Protein AF-A0A444R955-F1 (afdb_monomer)

pLDDT: mean 84.13, std 15.85, range [39.56, 96.81]

InterPro domains:
  IPR035411 Putative DNA-Binding protein G5P [PF17426] (2-86)

Organism: Escherichia coli (NCBI:txid562)

Foldseek 3Di:
DDDDADKDKAAWAAWDWAADPVRPGTWTWTKGWDWDDPVPPHTDIDIDIDTDDVVVVVVVVRVVSRVRHRHIDMDGDHDDPDDPDD

Sequence (86 aa):
MSNYGLFVKGKMLGARQRNKVNGQGYYNEIGVGLEIPDGFGGTKQDQIIIRVSQALVNAGVMNQANNFIGKLVQIPVYVRVWSMEG

Structure (mmCIF, N/CA/C/O backbone):
data_AF-A0A444R955-F1
#
_entry.id   AF-A0A444R955-F1
#
loop_
_atom_site.group_PDB
_atom_site.id
_atom_site.type_symbol
_atom_site.label_atom_id
_atom_site.label_alt_id
_atom_site.label_comp_id
_atom_site.label_asym_id
_atom_site.label_entity_id
_atom_site.label_seq_id
_atom_site.pdbx_PDB_ins_code
_atom_site.Cartn_x
_atom_site.Cartn_y
_atom_site.Cartn_z
_atom_site.occupancy
_atom_site.B_iso_or_equiv
_atom_site.auth_seq_id
_atom_site.auth_comp_id
_atom_site.auth_asym_id
_atom_site.auth_atom_id
_atom_site.pdbx_PDB_model_num
ATOM 1 N N . MET A 1 1 ? 1.478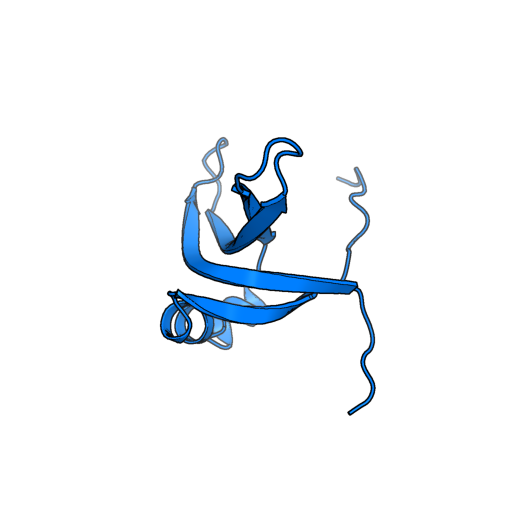 -20.770 2.578 1.00 40.62 1 MET A N 1
ATOM 2 C CA . MET A 1 1 ? 0.602 -19.609 2.844 1.00 40.62 1 MET A CA 1
ATOM 3 C C . MET A 1 1 ? -0.341 -19.480 1.671 1.00 40.62 1 MET A C 1
ATOM 5 O O . MET A 1 1 ? 0.124 -19.282 0.557 1.00 40.62 1 MET A O 1
ATOM 9 N N . SER A 1 2 ? -1.629 -19.712 1.881 1.00 45.25 2 SER A N 1
ATOM 10 C CA . SER A 1 2 ? -2.631 -19.587 0.828 1.00 45.25 2 SER A CA 1
ATOM 11 C C 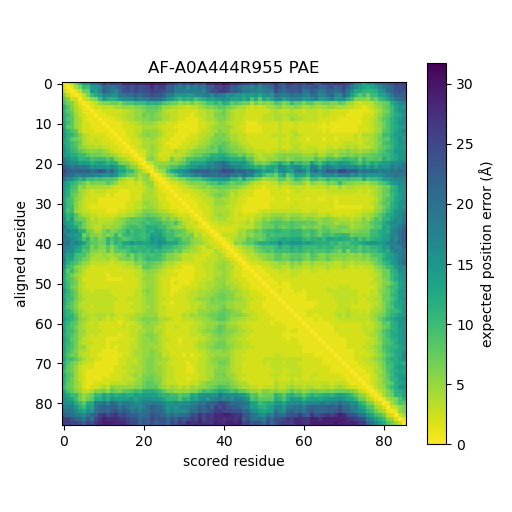. SER A 1 2 ? -2.946 -18.104 0.595 1.00 45.25 2 SER A C 1
ATOM 13 O O . SER A 1 2 ? -3.276 -17.371 1.524 1.00 45.25 2 SER A O 1
ATOM 15 N N . ASN A 1 3 ? -2.769 -17.657 -0.649 1.00 47.91 3 ASN A N 1
ATOM 16 C CA . ASN A 1 3 ? -3.039 -16.289 -1.081 1.00 47.91 3 ASN A CA 1
ATOM 17 C C . ASN A 1 3 ? -4.528 -16.154 -1.415 1.00 47.91 3 ASN A C 1
ATOM 19 O O . ASN A 1 3 ? -4.970 -16.656 -2.445 1.00 47.91 3 ASN A O 1
ATOM 23 N N . TYR A 1 4 ? -5.291 -15.467 -0.565 1.00 52.12 4 TYR A N 1
ATOM 24 C CA . TYR A 1 4 ? -6.691 -15.127 -0.824 1.00 52.12 4 TYR A CA 1
ATOM 25 C C . TYR A 1 4 ? -6.813 -13.606 -1.028 1.00 52.12 4 TYR A C 1
ATOM 27 O O . TYR A 1 4 ? -6.468 -12.845 -0.127 1.00 52.12 4 TYR A O 1
ATOM 35 N N . GLY A 1 5 ? -7.278 -13.159 -2.202 1.00 64.06 5 GLY A N 1
ATOM 36 C CA . GLY A 1 5 ? -7.544 -11.741 -2.510 1.00 64.06 5 GLY A CA 1
ATOM 37 C C . GLY A 1 5 ? -6.849 -11.206 -3.768 1.00 64.06 5 GLY A C 1
ATOM 38 O O . GLY A 1 5 ? -6.110 -11.925 -4.440 1.00 64.06 5 GLY A O 1
ATOM 39 N N . LEU A 1 6 ? -7.098 -9.930 -4.090 1.00 82.25 6 LEU A N 1
ATOM 40 C CA . LEU A 1 6 ? -6.312 -9.200 -5.089 1.00 82.25 6 LEU A CA 1
ATOM 41 C C . LEU A 1 6 ? -5.044 -8.650 -4.432 1.00 82.25 6 LEU A C 1
ATOM 43 O O . LEU A 1 6 ? -5.023 -8.363 -3.236 1.00 82.25 6 LEU A O 1
ATOM 47 N N . PHE A 1 7 ? -3.989 -8.467 -5.220 1.00 86.62 7 PHE A N 1
ATOM 48 C CA . PHE A 1 7 ? -2.720 -7.936 -4.734 1.00 86.62 7 PHE A CA 1
ATOM 49 C C . PHE A 1 7 ? -2.314 -6.710 -5.531 1.00 86.62 7 PHE A C 1
ATOM 51 O O . PHE A 1 7 ? -2.392 -6.702 -6.758 1.00 86.62 7 PHE A O 1
ATOM 58 N N . VAL A 1 8 ? -1.810 -5.702 -4.825 1.00 89.19 8 VAL A N 1
ATOM 59 C CA . VAL A 1 8 ? -1.089 -4.587 -5.438 1.00 89.19 8 VAL A CA 1
ATOM 60 C C . VAL A 1 8 ? 0.391 -4.800 -5.167 1.00 89.19 8 VAL A C 1
ATOM 62 O O . VAL A 1 8 ? 0.811 -4.861 -4.010 1.00 89.19 8 VAL A O 1
ATOM 65 N N . LYS A 1 9 ? 1.183 -4.937 -6.231 1.00 91.94 9 LYS A N 1
ATOM 66 C CA . LYS A 1 9 ? 2.635 -5.108 -6.152 1.00 91.94 9 LYS A CA 1
ATOM 67 C C . LYS A 1 9 ? 3.323 -3.918 -6.799 1.00 91.94 9 LYS A C 1
ATOM 69 O O . LYS A 1 9 ? 3.044 -3.612 -7.949 1.00 91.94 9 LYS A O 1
ATOM 74 N N . GLY A 1 10 ? 4.240 -3.284 -6.079 1.00 93.94 10 GLY A N 1
ATOM 75 C CA . GLY A 1 10 ? 4.982 -2.136 -6.589 1.00 93.94 10 GLY A CA 1
ATOM 76 C C . GLY A 1 10 ? 5.926 -1.545 -5.552 1.00 93.94 10 GLY A C 1
ATOM 77 O O . GLY A 1 10 ? 6.174 -2.141 -4.504 1.00 93.94 10 GLY A O 1
ATOM 78 N N . LYS A 1 11 ? 6.475 -0.369 -5.846 1.00 95.81 11 LYS A N 1
ATOM 79 C CA . LYS A 1 11 ? 7.377 0.352 -4.944 1.00 95.81 11 LYS A CA 1
ATOM 80 C C . LYS A 1 11 ? 6.569 1.086 -3.879 1.00 95.81 11 LYS A C 1
ATOM 82 O O . LYS A 1 11 ? 5.711 1.896 -4.212 1.00 95.81 11 LYS A O 1
ATOM 87 N N . MET A 1 12 ? 6.847 0.850 -2.604 1.00 96.38 12 MET A N 1
ATOM 88 C CA . MET A 1 12 ? 6.211 1.593 -1.516 1.00 96.38 12 MET A CA 1
ATOM 89 C C . MET A 1 12 ? 6.625 3.069 -1.577 1.00 96.38 12 MET A C 1
ATOM 91 O O . MET A 1 12 ? 7.816 3.382 -1.516 1.00 96.38 12 MET A O 1
ATOM 95 N N . LEU A 1 13 ? 5.655 3.977 -1.691 1.00 95.94 13 LEU A N 1
ATOM 96 C CA . LEU A 1 13 ? 5.911 5.422 -1.770 1.00 95.94 13 LEU A CA 1
ATOM 97 C C . LEU A 1 13 ? 5.754 6.115 -0.415 1.00 95.94 13 LEU A C 1
ATOM 99 O O . LEU A 1 13 ? 6.451 7.083 -0.133 1.00 95.94 13 LEU A O 1
ATOM 103 N N . GLY A 1 14 ? 4.852 5.610 0.423 1.00 95.62 14 GLY A N 1
ATOM 104 C CA . GLY A 1 14 ? 4.601 6.118 1.770 1.00 95.62 14 GLY A CA 1
ATOM 105 C C . GLY A 1 14 ? 3.144 5.972 2.189 1.00 95.62 14 GLY A C 1
ATOM 106 O O . GLY A 1 14 ? 2.271 5.639 1.383 1.00 95.62 14 GLY A O 1
ATOM 107 N N . ALA A 1 15 ? 2.890 6.208 3.467 1.00 95.81 15 ALA A N 1
ATOM 108 C CA . ALA A 1 15 ? 1.571 6.185 4.069 1.00 95.81 15 ALA A CA 1
ATOM 109 C C . ALA A 1 15 ? 1.271 7.556 4.689 1.00 95.81 15 ALA A C 1
ATOM 111 O O . ALA A 1 15 ? 2.115 8.130 5.380 1.00 95.81 15 ALA A O 1
ATOM 112 N N . ARG A 1 16 ? 0.075 8.098 4.438 1.00 94.31 16 ARG A N 1
ATOM 113 C CA . ARG A 1 16 ? -0.330 9.435 4.902 1.00 94.31 16 ARG A CA 1
ATOM 114 C C . ARG A 1 16 ? -1.787 9.484 5.345 1.00 94.31 16 ARG A C 1
ATOM 116 O O . ARG A 1 16 ? -2.599 8.651 4.944 1.00 94.31 16 ARG A O 1
ATOM 123 N N . GLN A 1 17 ? -2.121 10.516 6.112 1.00 92.94 17 GLN A N 1
ATOM 124 C CA . GLN A 1 17 ? -3.502 10.925 6.347 1.00 92.94 17 GLN A CA 1
ATOM 125 C C . GLN A 1 17 ? -3.822 12.145 5.484 1.00 92.94 17 GLN A C 1
ATOM 127 O O . GLN A 1 17 ? -3.045 13.096 5.432 1.00 92.94 17 GLN A O 1
ATOM 132 N N . ARG A 1 18 ? -4.955 12.108 4.783 1.00 91.25 18 ARG A N 1
ATOM 133 C CA . ARG A 1 18 ? -5.426 13.192 3.916 1.00 91.25 18 ARG A CA 1
ATOM 134 C C . ARG A 1 18 ? -6.803 13.658 4.366 1.00 91.25 18 ARG A C 1
ATOM 136 O O . ARG A 1 18 ? -7.711 12.842 4.504 1.00 91.25 18 ARG A O 1
ATOM 143 N N . ASN A 1 19 ? -6.984 14.962 4.533 1.00 89.25 19 ASN A N 1
ATOM 144 C CA . ASN A 1 19 ? -8.273 15.543 4.916 1.00 89.25 19 ASN A CA 1
ATOM 145 C C . ASN A 1 19 ? -9.326 15.245 3.842 1.00 89.25 19 ASN A C 1
ATOM 147 O O . ASN A 1 19 ? -9.050 15.344 2.641 1.00 89.25 19 ASN A O 1
ATOM 151 N N . LYS A 1 20 ? -10.546 14.899 4.262 1.00 86.50 20 LYS A N 1
ATOM 152 C CA . LYS A 1 20 ? -11.671 14.802 3.328 1.00 86.50 20 LYS A CA 1
ATOM 153 C C . LYS A 1 20 ? -12.058 16.201 2.853 1.00 86.50 20 LYS A C 1
ATOM 155 O O . LYS A 1 20 ? -12.081 17.144 3.637 1.00 86.50 20 LYS A O 1
ATOM 160 N N . VAL A 1 21 ? -12.404 16.317 1.572 1.00 77.56 21 VAL A N 1
ATOM 161 C CA . VAL A 1 21 ? -12.738 17.601 0.926 1.00 77.56 21 VAL A CA 1
ATOM 162 C C . VAL A 1 21 ? -13.953 18.280 1.585 1.00 77.56 21 VAL A C 1
ATOM 164 O O . VAL A 1 21 ? -13.987 19.499 1.669 1.00 77.56 21 VAL A O 1
ATOM 167 N N . ASN A 1 22 ? -14.879 17.505 2.166 1.00 78.88 22 ASN A N 1
ATOM 168 C CA . ASN A 1 22 ? -16.064 18.017 2.876 1.00 78.88 22 ASN A CA 1
ATOM 169 C C . ASN A 1 22 ? -15.840 18.247 4.389 1.00 78.88 22 ASN A C 1
ATOM 171 O O . ASN A 1 22 ? -16.795 18.283 5.158 1.00 78.88 22 ASN A O 1
ATOM 175 N N . GLY A 1 23 ? -14.589 18.347 4.851 1.00 67.88 23 GLY A N 1
ATOM 176 C CA . GLY A 1 23 ? -14.252 18.825 6.200 1.00 67.88 23 GLY A CA 1
ATOM 177 C C . GLY A 1 23 ? -14.481 17.855 7.367 1.00 67.88 23 GLY A C 1
ATOM 178 O O . GLY A 1 23 ? -13.910 18.064 8.432 1.00 67.88 23 GLY A O 1
ATOM 179 N N . GLN A 1 24 ? -15.235 16.764 7.197 1.00 75.69 24 GLN A N 1
ATOM 180 C CA . GLN A 1 24 ? -15.424 15.766 8.258 1.00 75.69 24 GLN A CA 1
ATOM 181 C C . GLN 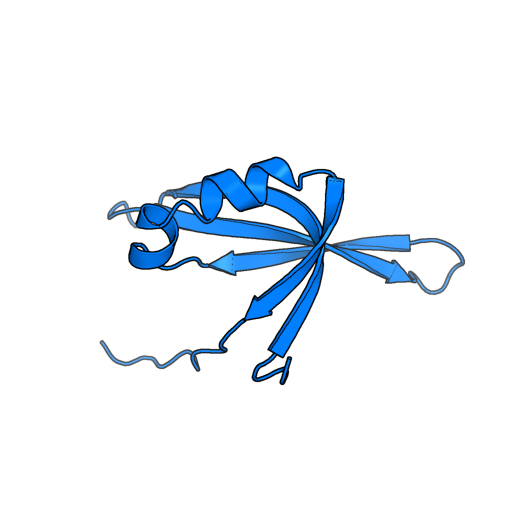A 1 24 ? -14.507 14.544 8.094 1.00 75.69 24 GLN A C 1
ATOM 183 O O . GLN A 1 24 ? -14.818 13.564 7.408 1.00 75.69 24 GLN A O 1
ATOM 188 N N . GLY A 1 25 ? -13.368 14.593 8.785 1.00 82.44 25 GLY A N 1
ATOM 189 C CA . GLY A 1 25 ? -12.448 13.472 8.972 1.00 82.44 25 GLY A CA 1
ATOM 190 C C . GLY A 1 25 ? -11.351 13.349 7.912 1.00 82.44 25 GLY A C 1
ATOM 191 O O . GLY A 1 25 ? -11.119 14.242 7.095 1.00 82.44 25 GLY A O 1
ATOM 192 N N . TYR A 1 26 ? -10.671 12.202 7.932 1.00 87.44 26 TYR A N 1
ATOM 193 C CA . TYR A 1 26 ? -9.475 11.936 7.132 1.00 87.44 26 TYR A CA 1
ATOM 194 C C . TYR A 1 26 ? -9.601 10.592 6.404 1.00 87.44 26 TYR A C 1
ATOM 196 O O . TYR A 1 26 ? -10.289 9.679 6.865 1.00 87.44 26 TYR A O 1
ATOM 204 N N . TYR A 1 27 ? -8.946 10.472 5.252 1.00 90.62 27 TYR A N 1
ATOM 205 C CA . TYR A 1 27 ? -8.615 9.194 4.636 1.00 90.62 27 TYR A CA 1
ATOM 206 C C . TYR A 1 27 ? -7.221 8.775 5.091 1.00 90.62 27 TYR A C 1
ATOM 208 O O . TYR A 1 27 ? -6.290 9.579 5.054 1.00 90.62 27 TYR A O 1
ATOM 216 N N . ASN A 1 28 ? -7.077 7.511 5.478 1.00 93.69 28 ASN A N 1
ATOM 217 C CA . ASN A 1 28 ? -5.775 6.888 5.681 1.00 93.69 28 ASN A CA 1
ATOM 218 C C . ASN A 1 28 ? -5.380 6.214 4.365 1.00 93.69 28 ASN A C 1
ATOM 220 O O . ASN A 1 28 ? -6.143 5.400 3.841 1.00 93.69 28 ASN A O 1
ATOM 224 N N . GLU A 1 29 ? -4.234 6.582 3.808 1.00 94.25 29 GLU A N 1
ATOM 225 C CA . GLU A 1 29 ? -3.835 6.212 2.451 1.00 94.25 29 GLU A CA 1
ATOM 226 C C . GLU A 1 29 ? -2.436 5.595 2.442 1.00 94.25 29 GLU A C 1
ATOM 228 O O . GLU A 1 29 ? -1.511 6.141 3.043 1.00 94.25 29 GLU A O 1
ATOM 233 N N . ILE A 1 30 ? -2.270 4.498 1.705 1.00 95.44 30 ILE A N 1
ATOM 234 C CA . ILE A 1 30 ? -0.974 3.923 1.335 1.00 95.44 30 ILE A CA 1
ATOM 235 C C . ILE A 1 30 ? -0.766 4.125 -0.164 1.00 95.44 30 ILE A C 1
ATOM 237 O O . ILE A 1 30 ? -1.617 3.753 -0.970 1.00 95.44 30 ILE A O 1
ATOM 241 N N . GLY A 1 31 ? 0.370 4.716 -0.530 1.00 95.06 31 GLY A N 1
ATOM 242 C CA . GLY A 1 31 ? 0.791 4.897 -1.912 1.00 95.06 31 GLY A CA 1
ATOM 243 C C . GLY A 1 31 ? 1.741 3.793 -2.364 1.00 95.06 31 GLY A C 1
ATOM 244 O O . GLY A 1 31 ? 2.783 3.576 -1.740 1.00 95.06 31 GLY A O 1
ATOM 245 N N . VAL A 1 32 ? 1.415 3.156 -3.487 1.00 95.81 32 VAL A N 1
ATOM 246 C CA . VAL A 1 32 ? 2.281 2.190 -4.172 1.00 95.81 32 VAL A CA 1
ATOM 247 C C . VAL A 1 32 ? 2.512 2.657 -5.604 1.00 95.81 32 VAL A C 1
ATOM 249 O O . VAL A 1 32 ? 1.564 2.913 -6.339 1.00 95.81 32 VAL A O 1
ATOM 252 N N . GLY A 1 33 ? 3.776 2.778 -5.992 1.00 94.62 33 GLY A N 1
ATOM 253 C CA . GLY A 1 33 ? 4.191 3.122 -7.341 1.00 94.62 33 GLY A CA 1
ATOM 254 C C . GLY A 1 33 ? 4.268 1.878 -8.216 1.00 94.62 33 GLY A C 1
ATOM 255 O O . GLY A 1 33 ? 4.925 0.902 -7.845 1.00 94.62 33 GLY A O 1
ATOM 256 N N . LEU A 1 34 ? 3.624 1.929 -9.372 1.00 91.31 34 LEU A N 1
ATOM 257 C CA . LEU A 1 34 ? 3.748 0.947 -10.438 1.00 91.31 34 LEU A CA 1
ATOM 258 C C . LEU A 1 34 ? 4.681 1.502 -11.504 1.00 91.31 34 LEU A C 1
ATOM 260 O O . LEU A 1 34 ? 4.571 2.664 -11.884 1.00 91.31 34 LEU A O 1
ATOM 264 N N . GLU A 1 35 ? 5.589 0.668 -11.981 1.00 86.06 35 GLU A N 1
ATOM 265 C CA . GLU A 1 35 ? 6.428 0.991 -13.125 1.00 86.06 35 GLU A CA 1
ATOM 266 C C . GLU A 1 35 ? 5.869 0.247 -14.332 1.00 86.06 35 GLU A C 1
ATOM 268 O O . GLU A 1 35 ? 5.775 -0.981 -14.328 1.00 86.06 35 GLU A O 1
ATOM 273 N N . ILE A 1 36 ? 5.412 1.007 -15.322 1.00 86.69 36 ILE A N 1
ATOM 274 C CA . ILE A 1 36 ? 4.723 0.495 -16.503 1.00 86.69 36 ILE A CA 1
ATOM 275 C C . ILE A 1 36 ? 5.577 0.858 -17.722 1.00 86.69 36 ILE A C 1
ATOM 277 O O . ILE A 1 36 ? 5.984 2.018 -17.835 1.00 86.69 36 ILE A O 1
ATOM 281 N N . PRO A 1 37 ? 5.866 -0.084 -18.635 1.00 84.50 37 PRO A N 1
ATOM 282 C CA . PRO A 1 37 ? 6.557 0.235 -19.880 1.00 84.50 37 PRO A CA 1
ATOM 283 C C . PRO A 1 37 ? 5.787 1.297 -20.670 1.00 84.50 37 PRO A C 1
ATOM 285 O O . PRO A 1 37 ? 4.569 1.191 -20.819 1.00 84.50 37 PRO A O 1
ATOM 288 N N . ASP A 1 38 ? 6.484 2.303 -21.195 1.00 86.06 38 ASP A N 1
ATOM 289 C CA . ASP A 1 38 ? 5.856 3.360 -22.000 1.00 86.06 38 ASP A CA 1
ATOM 290 C C . ASP A 1 38 ? 5.696 2.993 -23.488 1.00 86.06 38 ASP A C 1
ATOM 292 O O . ASP A 1 38 ? 5.067 3.730 -24.244 1.00 86.06 38 ASP A O 1
ATOM 296 N N . GLY A 1 39 ? 6.242 1.845 -23.904 1.00 84.44 39 GLY A N 1
ATOM 297 C CA . GLY A 1 39 ? 6.197 1.351 -25.282 1.00 84.44 39 GLY A CA 1
ATOM 298 C C . GLY A 1 39 ? 7.283 1.911 -26.209 1.00 84.44 39 GLY A C 1
ATOM 299 O O . GLY A 1 39 ? 7.382 1.453 -27.343 1.00 84.44 39 GLY A O 1
ATOM 300 N N . PHE A 1 40 ? 8.127 2.832 -25.734 1.00 88.69 40 PHE A N 1
ATOM 301 C CA . PHE A 1 40 ? 9.197 3.485 -26.505 1.00 88.69 40 PHE A CA 1
ATOM 302 C C . PHE A 1 40 ? 10.595 3.282 -25.897 1.00 88.69 40 PHE A C 1
ATOM 304 O O . PHE A 1 40 ? 11.553 3.947 -26.285 1.00 88.69 40 PHE A O 1
ATOM 311 N N . GLY A 1 41 ? 10.726 2.331 -24.970 1.00 82.38 41 GLY A N 1
ATOM 312 C CA . GLY A 1 41 ? 11.990 1.997 -24.307 1.00 82.38 41 GLY A CA 1
ATOM 313 C C . GLY A 1 41 ? 12.223 2.735 -22.987 1.00 82.38 41 GLY A C 1
ATOM 314 O O . GLY A 1 41 ? 13.298 2.591 -22.408 1.00 82.38 41 GLY A O 1
ATOM 315 N N . GLY A 1 42 ? 11.236 3.489 -22.496 1.00 87.38 42 GLY A N 1
ATOM 316 C CA . GLY A 1 42 ? 11.236 4.104 -21.174 1.00 87.38 42 GLY A CA 1
ATOM 317 C C . GLY A 1 42 ? 10.223 3.462 -20.225 1.00 87.38 42 GLY A C 1
ATOM 318 O O . GLY A 1 42 ? 9.548 2.470 -20.532 1.00 87.38 42 GLY A O 1
ATOM 319 N N . THR A 1 43 ? 10.124 4.036 -19.028 1.00 86.94 43 THR A N 1
ATOM 320 C CA . THR A 1 43 ? 9.155 3.616 -18.017 1.00 86.94 43 THR A CA 1
ATOM 321 C C . THR A 1 43 ? 8.348 4.802 -17.515 1.00 86.94 43 THR A C 1
ATOM 323 O O . THR A 1 43 ? 8.855 5.902 -17.292 1.00 86.94 43 THR A O 1
ATOM 326 N N . LYS A 1 44 ? 7.047 4.573 -17.348 1.00 86.50 44 LYS A N 1
ATOM 327 C CA . LYS A 1 44 ? 6.121 5.502 -16.717 1.00 86.50 44 LYS A CA 1
ATOM 328 C C . LYS A 1 44 ? 5.857 5.027 -15.299 1.00 86.50 44 LYS A C 1
ATOM 330 O O . LYS A 1 44 ? 5.544 3.858 -15.073 1.00 86.50 44 LYS A O 1
ATOM 335 N N . GLN A 1 45 ? 5.929 5.955 -14.354 1.00 85.25 45 GLN A N 1
ATOM 336 C CA . GLN A 1 45 ? 5.501 5.696 -12.991 1.00 85.25 45 GLN A CA 1
ATOM 337 C C . GLN A 1 45 ? 4.025 6.071 -12.832 1.00 85.25 45 GLN A C 1
ATOM 339 O O . GLN A 1 45 ? 3.639 7.212 -13.087 1.00 85.25 45 GLN A O 1
ATOM 344 N N . ASP A 1 46 ? 3.207 5.111 -12.414 1.00 90.06 46 ASP A N 1
ATOM 345 C CA . ASP A 1 46 ? 1.820 5.322 -11.998 1.00 90.06 46 ASP A CA 1
ATOM 346 C C . ASP A 1 46 ? 1.688 5.115 -10.482 1.00 90.06 46 ASP A C 1
ATOM 348 O O . ASP A 1 46 ? 2.527 4.456 -9.862 1.00 90.06 46 ASP A O 1
ATOM 352 N N . GLN A 1 47 ? 0.659 5.685 -9.858 1.00 91.75 47 GLN A N 1
ATOM 353 C CA . GLN A 1 47 ? 0.443 5.593 -8.415 1.00 91.75 47 GLN A CA 1
ATOM 354 C C . GLN A 1 47 ? -0.918 4.982 -8.095 1.00 91.75 47 GLN A C 1
ATOM 356 O O . GLN A 1 47 ? -1.967 5.555 -8.376 1.00 91.75 47 GLN A O 1
ATOM 361 N N . ILE A 1 48 ? -0.893 3.874 -7.359 1.00 91.81 48 ILE A N 1
ATOM 362 C CA . ILE A 1 48 ? -2.077 3.296 -6.732 1.00 91.81 48 ILE A CA 1
ATOM 363 C C . ILE A 1 48 ? -2.195 3.813 -5.300 1.00 91.81 48 ILE A C 1
ATOM 365 O O . ILE A 1 48 ? -1.240 3.764 -4.521 1.00 91.81 48 ILE A O 1
ATOM 369 N N . ILE A 1 49 ? -3.389 4.293 -4.950 1.00 92.06 49 ILE A N 1
ATOM 370 C CA . ILE A 1 49 ? -3.732 4.747 -3.601 1.00 92.06 49 ILE A CA 1
A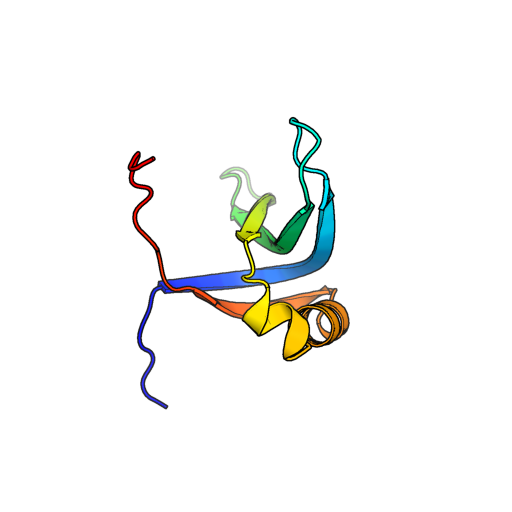TOM 371 C C . ILE A 1 49 ? -4.679 3.729 -2.967 1.00 92.06 49 ILE A C 1
ATOM 373 O O . ILE A 1 49 ? -5.807 3.540 -3.420 1.00 92.06 49 ILE A O 1
ATOM 377 N N . ILE A 1 50 ? -4.226 3.098 -1.888 1.00 91.44 50 ILE A N 1
ATOM 378 C CA . ILE A 1 50 ? -4.992 2.117 -1.119 1.00 91.44 50 ILE A CA 1
ATOM 379 C C . ILE A 1 50 ? -5.532 2.804 0.133 1.00 91.44 50 ILE A C 1
ATOM 381 O O . ILE A 1 50 ? -4.766 3.346 0.931 1.00 91.44 50 ILE A O 1
ATOM 385 N N . ARG A 1 51 ? -6.854 2.773 0.327 1.00 90.81 51 ARG A N 1
ATOM 386 C CA . ARG A 1 51 ? -7.484 3.284 1.551 1.00 90.81 51 ARG A CA 1
ATOM 387 C C . ARG A 1 51 ? -7.404 2.248 2.664 1.00 90.81 51 ARG A C 1
ATOM 389 O O . ARG A 1 51 ? -7.755 1.088 2.467 1.00 90.81 51 ARG A O 1
ATOM 396 N N . VAL A 1 52 ? -6.993 2.694 3.842 1.00 91.12 52 VAL A N 1
ATOM 397 C CA . VAL A 1 52 ? -6.810 1.859 5.029 1.00 91.12 52 VAL A CA 1
ATOM 398 C C . VAL A 1 52 ? -7.914 2.164 6.040 1.00 91.12 52 VAL A C 1
ATOM 400 O O . VAL A 1 52 ? -8.213 3.324 6.334 1.00 91.12 52 VAL A O 1
ATOM 403 N N . SER A 1 53 ? -8.546 1.121 6.576 1.00 89.88 53 SER A N 1
ATOM 404 C CA . SER A 1 53 ? -9.559 1.276 7.622 1.00 89.88 53 SER A CA 1
ATOM 405 C C . SER A 1 53 ? -8.928 1.747 8.934 1.00 89.88 53 SER A C 1
ATOM 407 O O . SER A 1 53 ? -7.764 1.461 9.219 1.00 89.88 53 SER A O 1
ATOM 409 N N . GLN A 1 54 ? -9.704 2.434 9.775 1.00 89.50 54 GLN A N 1
ATOM 410 C CA . GLN A 1 54 ? -9.196 2.922 11.060 1.00 89.50 54 GLN A CA 1
ATOM 411 C C . GLN A 1 54 ? -8.709 1.784 11.974 1.00 89.50 54 GLN A C 1
ATOM 413 O O . GLN A 1 54 ? -7.718 1.950 12.677 1.00 89.50 54 GLN A O 1
ATOM 418 N N . ALA A 1 55 ? -9.347 0.611 11.922 1.00 90.62 55 ALA A N 1
ATOM 419 C CA . ALA A 1 55 ? -8.925 -0.556 12.697 1.00 90.62 55 ALA A CA 1
ATOM 420 C C . ALA A 1 55 ? -7.489 -0.994 12.354 1.00 90.62 55 ALA A C 1
ATOM 422 O O . ALA A 1 55 ? -6.695 -1.273 13.248 1.00 90.62 55 ALA A O 1
ATOM 423 N N . LEU A 1 56 ? -7.129 -0.985 11.066 1.00 91.38 56 LEU A N 1
ATOM 424 C CA . LEU A 1 56 ? -5.777 -1.317 10.608 1.00 91.38 56 LEU A CA 1
ATOM 425 C C . LEU A 1 56 ? -4.763 -0.218 10.949 1.00 91.38 56 LEU A C 1
ATOM 427 O O . LEU A 1 56 ? -3.613 -0.518 11.264 1.00 91.38 56 LEU A O 1
ATOM 431 N N . VAL A 1 57 ? -5.181 1.051 10.938 1.00 92.69 57 VAL A N 1
ATOM 432 C CA . VAL A 1 57 ? -4.331 2.149 11.423 1.00 92.69 57 VAL A CA 1
ATOM 433 C C . VAL A 1 57 ? -4.001 1.969 12.900 1.00 92.69 57 VAL A C 1
ATOM 435 O O . VAL A 1 57 ? -2.831 2.053 13.265 1.00 92.69 57 VAL A O 1
ATOM 438 N N . ASN A 1 58 ? -4.996 1.639 13.727 1.00 93.38 58 ASN A N 1
ATOM 439 C CA . ASN A 1 58 ? -4.797 1.371 15.152 1.00 93.38 58 ASN A CA 1
ATOM 440 C C . ASN A 1 58 ? -3.896 0.143 15.389 1.00 93.38 58 ASN A C 1
ATOM 442 O O . ASN A 1 58 ? -3.148 0.114 16.359 1.00 93.38 58 ASN A O 1
ATOM 446 N N . ALA A 1 59 ? -3.909 -0.835 14.476 1.00 94.25 59 ALA A N 1
ATOM 447 C CA . ALA A 1 59 ? -2.984 -1.972 14.475 1.00 94.25 59 ALA A CA 1
ATOM 448 C C . ALA A 1 59 ? -1.556 -1.620 13.992 1.00 94.25 59 ALA A C 1
ATOM 450 O O . ALA A 1 59 ? -0.700 -2.497 13.892 1.00 94.25 59 ALA A O 1
ATOM 451 N N . GLY A 1 60 ? -1.278 -0.352 13.671 1.00 94.19 60 GLY A N 1
ATOM 452 C CA . GLY A 1 60 ? 0.055 0.132 13.310 1.00 94.19 60 GLY A CA 1
ATOM 453 C C . GLY A 1 60 ? 0.442 -0.061 11.842 1.00 94.19 60 GLY A C 1
ATOM 454 O O . GLY A 1 60 ? 1.603 0.164 11.493 1.00 94.19 60 GLY A O 1
ATOM 455 N N . VAL A 1 61 ? -0.500 -0.424 10.960 1.00 93.12 61 VAL A N 1
ATOM 456 C CA . VAL A 1 61 ? -0.217 -0.691 9.534 1.00 93.12 61 VAL A CA 1
ATOM 457 C C . VAL A 1 61 ? 0.437 0.507 8.838 1.00 93.12 61 VAL A C 1
ATOM 459 O O . V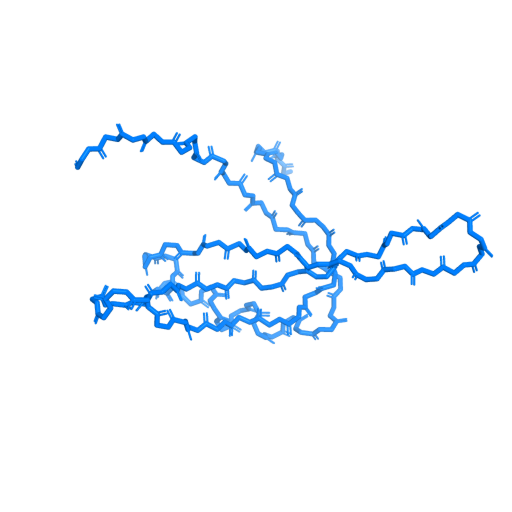AL A 1 61 ? 1.326 0.321 8.014 1.00 93.12 61 VAL A O 1
ATOM 462 N N . MET A 1 62 ? 0.069 1.739 9.202 1.00 94.31 62 MET A N 1
ATOM 463 C CA . MET A 1 62 ? 0.658 2.952 8.613 1.00 94.31 62 MET A CA 1
ATOM 464 C C . MET A 1 62 ? 2.155 3.083 8.926 1.00 94.31 62 MET A C 1
ATOM 466 O O . MET A 1 62 ? 2.949 3.404 8.043 1.00 94.31 62 MET A O 1
ATOM 470 N N . ASN A 1 63 ? 2.550 2.783 10.166 1.00 95.00 63 ASN A N 1
ATOM 471 C CA . ASN A 1 63 ? 3.950 2.839 10.590 1.00 95.00 63 ASN A CA 1
ATOM 472 C C . ASN A 1 63 ? 4.762 1.735 9.912 1.00 95.00 63 ASN A C 1
ATOM 474 O O . ASN A 1 63 ? 5.847 1.990 9.396 1.00 95.00 63 ASN A O 1
ATOM 478 N N . GLN A 1 64 ? 4.204 0.522 9.848 1.00 93.88 64 GLN A N 1
ATOM 479 C CA . GLN A 1 64 ? 4.834 -0.588 9.137 1.00 93.88 64 GLN A CA 1
ATOM 480 C C . GLN A 1 64 ? 5.030 -0.254 7.657 1.00 93.88 64 GLN A C 1
ATOM 482 O O . GLN A 1 64 ? 6.121 -0.439 7.133 1.00 93.88 64 GLN A O 1
ATOM 487 N N . ALA A 1 65 ? 4.013 0.304 6.998 1.00 93.88 65 ALA A N 1
ATOM 488 C CA . ALA A 1 65 ? 4.091 0.705 5.600 1.00 93.88 65 ALA A CA 1
ATOM 489 C C . ALA A 1 65 ? 5.189 1.758 5.358 1.00 93.88 65 ALA A C 1
ATOM 491 O O . ALA A 1 65 ? 5.949 1.646 4.396 1.00 93.88 65 ALA A O 1
ATOM 492 N N . ASN A 1 66 ? 5.339 2.735 6.258 1.00 95.88 66 ASN A N 1
ATOM 493 C CA . ASN A 1 66 ? 6.398 3.744 6.167 1.00 95.88 66 ASN A CA 1
ATOM 494 C C . ASN A 1 66 ? 7.816 3.162 6.324 1.00 95.88 66 ASN A C 1
ATOM 496 O O . ASN A 1 66 ? 8.743 3.651 5.682 1.00 95.88 66 ASN A O 1
ATOM 500 N N . ASN A 1 67 ? 7.994 2.070 7.072 1.00 96.81 67 A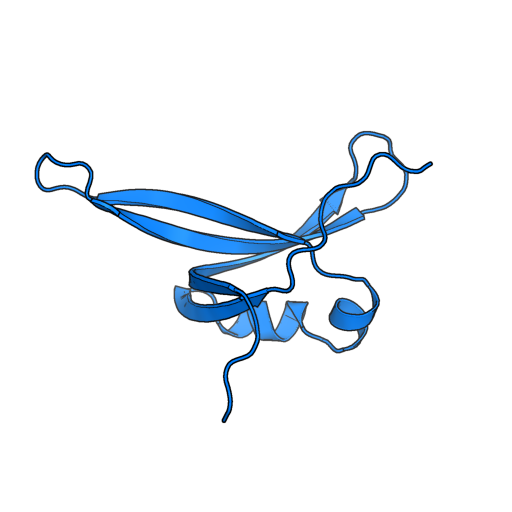SN A N 1
ATOM 501 C CA . ASN A 1 67 ? 9.293 1.388 7.171 1.00 96.81 67 ASN A CA 1
ATOM 502 C C . ASN A 1 67 ? 9.732 0.721 5.856 1.00 96.81 67 ASN A C 1
ATOM 504 O O . ASN A 1 67 ? 10.909 0.408 5.684 1.00 96.81 67 ASN A O 1
ATOM 508 N N . PHE A 1 68 ? 8.804 0.508 4.919 1.00 96.31 68 PHE A N 1
ATOM 509 C CA . PHE A 1 68 ? 9.090 -0.098 3.621 1.00 96.31 68 PHE A CA 1
ATOM 510 C C . PHE A 1 68 ? 9.280 0.918 2.491 1.00 96.31 68 PHE A C 1
ATOM 512 O O . PHE A 1 68 ? 9.442 0.494 1.349 1.00 96.31 68 PHE A O 1
ATOM 519 N N . ILE A 1 69 ? 9.282 2.231 2.756 1.00 96.50 69 ILE A N 1
ATOM 520 C CA . ILE A 1 69 ? 9.446 3.259 1.712 1.00 96.50 69 ILE A CA 1
ATOM 521 C C . ILE A 1 69 ? 10.667 2.961 0.827 1.00 96.50 69 ILE A C 1
ATOM 523 O O . ILE A 1 69 ? 11.764 2.653 1.294 1.00 96.50 69 ILE A O 1
ATOM 527 N N . GLY A 1 70 ? 10.454 3.024 -0.487 1.00 94.75 70 GLY A N 1
ATOM 528 C CA . GLY A 1 70 ? 11.460 2.737 -1.504 1.00 94.75 70 GLY A CA 1
ATOM 529 C C . GLY A 1 70 ? 11.681 1.250 -1.797 1.00 94.75 70 GLY A C 1
ATOM 530 O O . GLY A 1 70 ? 12.348 0.941 -2.784 1.00 94.75 70 GLY A O 1
ATOM 531 N N . LYS A 1 71 ? 11.119 0.333 -1.000 1.00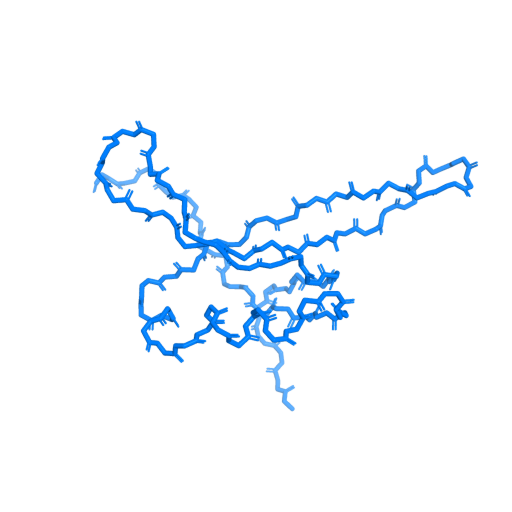 96.44 71 LYS A N 1
ATOM 532 C CA . LYS A 1 71 ? 11.201 -1.119 -1.216 1.00 96.44 71 LYS A CA 1
ATOM 533 C C . LYS A 1 71 ? 10.071 -1.609 -2.123 1.00 96.44 71 LYS A C 1
ATOM 535 O O . LYS A 1 71 ? 9.007 -0.995 -2.204 1.00 96.44 71 LYS A O 1
ATOM 540 N N . LEU A 1 72 ? 10.299 -2.740 -2.789 1.00 94.62 72 LEU A N 1
ATOM 541 C CA . L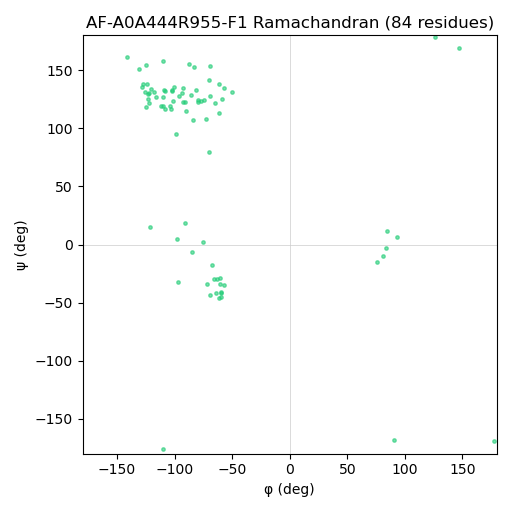EU A 1 72 ? 9.239 -3.475 -3.477 1.00 94.62 72 LEU A CA 1
ATOM 542 C C . LEU A 1 72 ? 8.375 -4.197 -2.442 1.00 94.62 72 LEU A C 1
ATOM 544 O O . LEU A 1 72 ? 8.886 -4.978 -1.641 1.00 94.62 72 LEU A O 1
ATOM 548 N N . VAL A 1 73 ? 7.073 -3.936 -2.478 1.00 94.44 73 VAL A N 1
ATOM 549 C CA . VAL A 1 73 ? 6.080 -4.510 -1.569 1.00 94.44 73 VAL A CA 1
ATOM 550 C C . VAL A 1 73 ? 4.968 -5.189 -2.355 1.00 94.44 73 VAL A C 1
ATOM 552 O O . VAL A 1 73 ? 4.682 -4.838 -3.502 1.00 94.44 73 VAL A O 1
ATOM 555 N N . GLN A 1 74 ? 4.325 -6.161 -1.718 1.00 92.62 74 GLN A N 1
ATOM 556 C CA . GLN A 1 74 ? 3.096 -6.778 -2.195 1.00 92.62 74 GLN A CA 1
ATOM 557 C C . GLN A 1 74 ? 2.054 -6.655 -1.087 1.00 92.62 74 GLN A C 1
ATOM 559 O O . GLN A 1 74 ? 2.250 -7.175 0.009 1.00 92.62 74 GLN A O 1
ATOM 564 N N . ILE A 1 75 ? 0.963 -5.949 -1.371 1.00 90.06 75 ILE A N 1
ATOM 565 C CA . ILE A 1 75 ? -0.085 -5.647 -0.398 1.00 90.06 75 ILE A CA 1
ATOM 566 C C . ILE A 1 75 ? -1.343 -6.436 -0.777 1.00 90.06 75 ILE A C 1
ATOM 568 O O . ILE A 1 75 ? -1.859 -6.234 -1.882 1.00 90.06 75 ILE A O 1
ATOM 572 N N . PRO A 1 76 ? -1.846 -7.329 0.097 1.00 88.75 76 PRO A N 1
ATOM 573 C CA . PRO A 1 76 ? -3.148 -7.948 -0.095 1.00 88.75 76 PRO A CA 1
ATOM 574 C C . PRO A 1 76 ? -4.236 -6.892 0.089 1.00 88.75 76 PRO A C 1
ATOM 576 O O . PRO A 1 76 ? -4.275 -6.189 1.100 1.00 88.75 76 PRO A O 1
ATOM 579 N N . VAL A 1 77 ? -5.127 -6.782 -0.890 1.00 85.12 77 VAL A N 1
ATOM 580 C CA . VAL A 1 77 ? -6.257 -5.859 -0.852 1.00 85.12 77 VAL A CA 1
ATOM 581 C C . VAL A 1 77 ? -7.560 -6.628 -1.021 1.00 85.12 77 VAL A C 1
ATOM 583 O O . VAL A 1 77 ? -7.742 -7.423 -1.944 1.00 85.12 77 VAL A O 1
ATOM 586 N N . TYR A 1 78 ? -8.497 -6.367 -0.114 1.00 78.25 78 TYR A N 1
ATOM 587 C CA . TYR A 1 78 ? -9.874 -6.814 -0.262 1.00 78.25 78 TYR A CA 1
ATOM 588 C C . TYR A 1 78 ? -10.638 -5.728 -1.002 1.00 78.25 78 TYR A C 1
ATOM 590 O O . TYR A 1 78 ? -10.797 -4.613 -0.500 1.00 78.25 78 TYR A O 1
ATOM 598 N N . VAL A 1 79 ? -11.096 -6.043 -2.211 1.00 67.94 79 VAL A N 1
ATOM 599 C CA . VAL A 1 79 ? -11.940 -5.121 -2.965 1.00 67.94 79 VAL A CA 1
ATOM 600 C C . VAL A 1 79 ? -13.310 -5.107 -2.309 1.00 67.94 79 VAL A C 1
ATOM 602 O O . VAL A 1 79 ? -14.066 -6.070 -2.399 1.00 67.94 79 VAL A O 1
ATOM 605 N N . ARG A 1 80 ? -13.639 -4.006 -1.637 1.00 64.19 80 ARG A N 1
ATOM 606 C CA . ARG A 1 80 ? -15.035 -3.680 -1.363 1.00 64.19 80 ARG A CA 1
ATOM 607 C C . ARG A 1 80 ? -15.602 -3.076 -2.643 1.00 64.19 80 ARG A C 1
ATOM 609 O O . ARG A 1 80 ? -15.070 -2.074 -3.120 1.00 64.19 80 ARG A O 1
ATOM 616 N N . VAL A 1 81 ? -16.664 -3.672 -3.182 1.00 50.28 81 VAL A N 1
ATOM 617 C CA . VAL A 1 81 ? -17.440 -3.045 -4.258 1.00 50.28 81 VAL A CA 1
ATOM 618 C C . VAL A 1 81 ? -17.944 -1.709 -3.722 1.00 50.28 81 VAL A C 1
ATOM 620 O O . VAL A 1 81 ? -18.538 -1.653 -2.646 1.00 50.28 81 VAL A O 1
ATOM 623 N N . TRP A 1 82 ? -17.646 -0.623 -4.426 1.00 46.50 82 TRP A N 1
ATOM 624 C CA . TRP A 1 82 ? -18.258 0.662 -4.126 1.00 46.50 82 TRP A CA 1
ATOM 625 C C . TRP A 1 82 ? -19.773 0.506 -4.326 1.00 46.50 82 TRP A C 1
ATOM 627 O O . TRP A 1 82 ? -20.205 0.255 -5.447 1.00 46.50 82 TRP A O 1
ATOM 637 N N . SER A 1 83 ? -20.566 0.588 -3.253 1.00 47.38 83 SER A N 1
ATOM 638 C CA . SER A 1 83 ? -22.018 0.746 -3.352 1.00 47.38 83 SER A CA 1
ATOM 639 C C . SER A 1 83 ? -22.390 2.157 -2.904 1.00 47.38 83 SER A C 1
ATOM 641 O O . SER A 1 83 ? -21.899 2.658 -1.889 1.00 47.38 83 SER A O 1
ATOM 643 N N . MET A 1 84 ? -23.234 2.815 -3.698 1.00 39.56 84 MET A N 1
ATOM 644 C CA . MET A 1 84 ? -24.071 3.920 -3.238 1.00 39.56 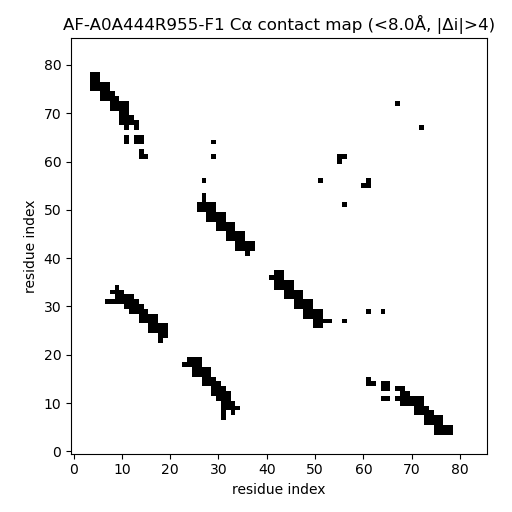84 MET A CA 1
ATOM 645 C C . MET A 1 84 ? -25.144 3.328 -2.322 1.00 39.56 84 MET A C 1
ATOM 647 O O . MET A 1 84 ? -26.264 3.103 -2.758 1.00 39.56 84 MET A O 1
ATOM 651 N N . GLU A 1 85 ? -24.822 3.032 -1.072 1.00 39.62 85 GLU A N 1
ATOM 652 C CA . GLU A 1 85 ? -25.853 2.935 -0.036 1.00 39.62 85 GLU A CA 1
ATOM 653 C C . GLU A 1 85 ? -25.462 3.872 1.104 1.00 39.62 85 GLU A C 1
ATOM 655 O O . GLU A 1 85 ? -24.285 3.957 1.467 1.00 39.62 85 GLU A O 1
ATOM 660 N N . GLY A 1 86 ? -26.457 4.669 1.505 1.00 40.72 86 GLY A N 1
ATOM 661 C CA . GLY A 1 86 ? -26.355 5.927 2.249 1.00 40.72 86 GLY A CA 1
ATOM 662 C C . GLY A 1 86 ? -25.832 5.811 3.668 1.00 40.72 86 GLY A C 1
ATOM 663 O O . GLY A 1 86 ? -26.012 4.746 4.295 1.00 40.72 86 GLY A O 1
#

Mean predicted aligned error: 7.21 Å

Solvent-accessible surface area (backbone atoms only — not comparable to full-atom values): 5374 Å² total; per-residue (Å²): 135,88,88,82,73,50,72,53,67,30,34,26,68,34,48,51,78,42,74,38,94,85,71,78,57,67,45,39,38,38,36,32,33,36,81,40,78,64,86,81,88,54,74,40,79,46,77,48,77,44,80,53,56,69,71,47,48,74,72,41,48,49,61,58,48,46,76,38,47,77,35,81,45,74,45,81,40,81,84,73,81,89,68,98,69,135

Radius of gyration: 14.87 Å; Cα contacts (8 Å, |Δi|>4): 140; chains: 1; bounding box: 38×38×42 Å

Nearest PDB structures (foldseek):
  3k81-assembly1_D  TM=6.765E-01  e=1.237E-01  Trypanosoma brucei
  5yun-assembly1_A  TM=4.176E-01  e=4.122E-02  Pseudomonas aeruginosa PAO1
  6irq-assembly1_C  TM=4.143E-01  e=1.237E-01  Pseudomonas aeruginosa PAO1
  8uzt-assembly1_B  TM=4.063E-01  e=1.237E-01  Homo sapiens
  3k80-assembly1_C  TM=5.996E-01  e=2.406E+00  Trypanosoma brucei

Secondary structure (DSSP, 8-state):
----SEEEEEEEEEEEEEE-TTSS-EEEEEEEEEEEE-SSS-EEEEEEEEEE-HHHHHTTHHHHHHHTTTSEEEEEE---------